Protein AF-A0A3P7J797-F1 (afdb_monomer)

Organism: Strongylus vulgaris (NCBI:txid40348)

Structure (mmCIF, N/CA/C/O backbone):
data_AF-A0A3P7J797-F1
#
_entry.id   AF-A0A3P7J797-F1
#
loop_
_atom_site.group_PDB
_atom_site.id
_atom_site.type_symbol
_atom_site.label_atom_id
_atom_site.label_alt_id
_atom_site.label_comp_id
_atom_site.label_asym_id
_atom_site.label_entity_id
_atom_site.label_seq_id
_atom_site.pdbx_PDB_ins_code
_atom_site.Cartn_x
_atom_site.Cartn_y
_atom_site.Cartn_z
_atom_site.occupancy
_atom_site.B_iso_or_equiv
_atom_site.auth_seq_id
_atom_site.auth_comp_id
_atom_site.auth_asym_id
_atom_site.auth_atom_id
_atom_site.pdbx_PDB_model_num
ATOM 1 N N . MET A 1 1 ? -55.998 -41.375 36.321 1.00 46.19 1 MET A N 1
ATOM 2 C CA . MET A 1 1 ? -55.458 -41.229 34.953 1.00 46.19 1 MET A CA 1
ATOM 3 C C . MET A 1 1 ? -55.011 -39.783 34.787 1.00 46.19 1 MET A C 1
ATOM 5 O O . MET A 1 1 ? -55.864 -38.918 34.670 1.00 46.19 1 MET A O 1
ATOM 9 N N . ALA A 1 2 ? -53.709 -39.513 34.893 1.00 54.41 2 ALA A N 1
ATOM 10 C CA . ALA A 1 2 ? -53.101 -38.189 34.714 1.00 54.41 2 ALA A CA 1
ATOM 11 C C . ALA A 1 2 ? -51.928 -38.326 33.721 1.00 54.41 2 ALA A C 1
ATOM 13 O O . ALA A 1 2 ? -51.279 -39.376 33.733 1.00 54.41 2 ALA A O 1
ATOM 14 N N . PRO A 1 3 ? -51.686 -37.342 32.836 1.00 56.62 3 PRO A N 1
ATOM 15 C CA . PRO A 1 3 ? -50.782 -37.503 31.703 1.00 56.62 3 PRO A CA 1
ATOM 16 C C . PRO A 1 3 ? -49.325 -37.222 32.093 1.00 56.62 3 PRO A C 1
ATOM 18 O O . PRO A 1 3 ? -49.032 -36.266 32.807 1.00 56.62 3 PRO A O 1
ATOM 21 N N . ALA A 1 4 ? -48.402 -38.043 31.589 1.00 55.53 4 ALA A N 1
ATOM 22 C CA . ALA A 1 4 ? -46.970 -37.779 31.652 1.00 55.53 4 ALA A CA 1
ATOM 23 C C . ALA A 1 4 ? -46.593 -36.806 30.523 1.00 55.53 4 ALA A C 1
ATOM 25 O O . ALA A 1 4 ? -46.707 -37.136 29.344 1.00 55.53 4 ALA A O 1
ATOM 26 N N . ILE A 1 5 ? -46.182 -35.593 30.889 1.00 54.53 5 ILE A N 1
ATOM 27 C CA . ILE A 1 5 ? -45.724 -34.562 29.955 1.00 54.53 5 ILE A CA 1
ATOM 28 C C . ILE A 1 5 ? -44.242 -34.829 29.679 1.00 54.53 5 ILE A C 1
ATOM 30 O O . ILE A 1 5 ? -43.409 -34.712 30.576 1.00 54.53 5 ILE A O 1
ATOM 34 N N . ALA A 1 6 ? -43.916 -35.221 28.449 1.00 52.34 6 ALA A N 1
ATOM 35 C CA . ALA A 1 6 ? -42.541 -35.406 28.006 1.00 52.34 6 ALA A CA 1
ATOM 36 C C . ALA A 1 6 ? -41.889 -34.036 27.756 1.00 52.34 6 ALA A C 1
ATOM 38 O O . ALA A 1 6 ? -42.152 -33.381 26.750 1.00 52.34 6 ALA A O 1
ATOM 39 N N . THR A 1 7 ? -41.035 -33.588 28.672 1.00 49.53 7 THR A N 1
ATOM 40 C CA . THR A 1 7 ? -40.147 -32.440 28.466 1.00 49.53 7 THR A CA 1
ATOM 41 C C . THR A 1 7 ? -38.949 -32.874 27.623 1.00 49.53 7 THR A C 1
ATOM 43 O O . THR A 1 7 ? -37.970 -33.418 28.128 1.00 49.53 7 THR A O 1
ATOM 46 N N . THR A 1 8 ? -39.005 -32.637 26.313 1.00 52.47 8 THR A N 1
ATOM 47 C CA . THR A 1 8 ? -37.826 -32.742 25.446 1.00 52.47 8 THR A CA 1
ATOM 48 C C . THR A 1 8 ? -36.890 -31.578 25.762 1.00 52.47 8 THR A C 1
ATOM 50 O O . THR A 1 8 ? -37.176 -30.433 25.413 1.00 52.47 8 THR A O 1
ATOM 53 N N . TRP A 1 9 ? -35.793 -31.850 26.466 1.00 58.81 9 TRP A N 1
ATOM 54 C CA . TRP A 1 9 ? -34.763 -30.857 26.759 1.00 58.81 9 TRP A CA 1
ATOM 55 C C . TRP A 1 9 ? -34.028 -30.528 25.455 1.00 58.81 9 TRP A C 1
ATOM 57 O O . TRP A 1 9 ? -33.198 -31.300 24.975 1.00 58.81 9 TRP A O 1
ATOM 67 N N . THR A 1 10 ? -34.396 -29.415 24.824 1.00 59.94 10 THR A N 1
ATOM 68 C CA . THR A 1 10 ? -33.730 -28.911 23.623 1.00 59.94 10 THR A CA 1
ATOM 69 C C . THR A 1 10 ? -32.320 -28.487 24.019 1.00 59.94 10 THR A C 1
ATOM 71 O O . THR A 1 10 ? -32.125 -27.421 24.601 1.00 59.94 10 THR A O 1
ATOM 74 N N . ALA A 1 11 ? -31.328 -29.336 23.752 1.00 58.72 11 ALA A N 1
ATOM 75 C CA . ALA A 1 11 ? -29.928 -28.981 23.921 1.00 58.72 11 ALA A CA 1
ATOM 76 C C . ALA A 1 11 ? -29.597 -27.854 22.933 1.00 58.72 11 ALA A C 1
ATOM 78 O O . ALA A 1 11 ? -29.392 -28.093 21.743 1.00 58.72 11 ALA A O 1
ATOM 79 N N . ALA A 1 12 ? -29.601 -26.610 23.414 1.00 63.50 12 ALA A N 1
ATOM 80 C CA . ALA A 1 12 ? -29.068 -25.494 22.653 1.00 63.50 12 ALA A CA 1
ATOM 81 C C . ALA A 1 12 ? -27.593 -25.800 22.319 1.00 63.50 12 ALA A C 1
ATOM 83 O O . ALA A 1 12 ? -26.860 -26.265 23.200 1.00 63.50 12 ALA A O 1
ATOM 84 N N . PRO A 1 13 ? -27.144 -25.581 21.070 1.00 66.69 13 PRO A N 1
ATOM 85 C CA . PRO A 1 13 ? -25.746 -25.779 20.716 1.00 66.69 13 PRO A CA 1
ATOM 86 C C . PRO A 1 13 ? -24.872 -24.888 21.608 1.00 66.69 13 PRO A C 1
ATOM 88 O O . PRO A 1 13 ? -25.289 -23.774 21.942 1.00 66.69 13 PRO A O 1
ATOM 91 N N . PRO A 1 14 ? -23.674 -25.348 22.013 1.00 58.72 14 PRO A N 1
ATOM 92 C CA . PRO A 1 14 ? -22.806 -24.563 22.876 1.00 58.72 14 PRO A CA 1
ATOM 93 C C . PRO A 1 14 ? -22.539 -23.214 22.209 1.00 58.72 14 PRO A C 1
ATOM 95 O O . PRO A 1 14 ? -21.997 -23.148 21.103 1.00 58.72 14 PRO A O 1
ATOM 98 N N . THR A 1 15 ? -22.944 -22.133 22.875 1.00 59.22 15 THR A N 1
ATOM 99 C CA . THR A 1 15 ? -22.610 -20.764 22.489 1.00 59.22 15 THR A CA 1
ATOM 100 C C . THR A 1 15 ? -21.095 -20.653 22.446 1.00 59.22 15 THR A C 1
ATOM 102 O O . THR A 1 15 ? -20.432 -20.576 23.481 1.00 59.22 15 THR A O 1
ATOM 105 N N . ARG A 1 16 ? -20.540 -20.699 21.233 1.00 58.47 16 ARG A N 1
ATOM 106 C CA . ARG A 1 16 ? -19.124 -20.467 20.973 1.00 58.47 16 ARG A CA 1
ATOM 107 C C . ARG A 1 16 ? -18.790 -19.089 21.529 1.00 58.47 16 ARG A C 1
ATOM 109 O O . ARG A 1 16 ? -19.241 -18.081 20.994 1.00 58.47 16 ARG A O 1
ATOM 116 N N . PHE A 1 17 ? -18.021 -19.049 22.611 1.00 54.12 17 PHE A N 1
ATOM 117 C CA . PHE A 1 17 ? -17.484 -17.811 23.157 1.00 54.12 17 PHE A CA 1
ATOM 118 C C . PHE A 1 17 ? -16.509 -17.228 22.124 1.00 54.12 17 PHE A C 1
ATOM 120 O O . PHE A 1 17 ? -15.344 -17.611 22.067 1.00 54.12 17 PHE A O 1
ATOM 127 N N . SER A 1 18 ? -16.998 -16.369 21.233 1.00 57.03 18 SER A N 1
ATOM 128 C CA . SER A 1 18 ? -16.171 -15.636 20.277 1.00 57.03 18 SER A CA 1
ATOM 129 C C . SER A 1 18 ? -16.338 -14.153 20.568 1.00 57.03 18 SER A C 1
ATOM 131 O O . SER A 1 18 ? -17.085 -13.440 19.913 1.00 57.03 18 SER A O 1
ATOM 133 N N . SER A 1 19 ? -15.697 -13.711 21.650 1.00 52.97 19 SER A N 1
ATOM 134 C CA . SER A 1 19 ? -15.601 -12.295 22.014 1.00 52.97 19 SER A CA 1
ATOM 135 C C . SER A 1 19 ? -14.450 -11.580 21.303 1.00 52.97 19 SER A C 1
ATOM 137 O O . SER A 1 19 ? -14.286 -10.372 21.456 1.00 52.97 19 SER A O 1
ATOM 139 N N . TYR A 1 20 ? -13.641 -12.297 20.520 1.00 60.38 20 TYR A N 1
ATOM 140 C CA . TYR A 1 20 ? -12.683 -11.658 19.633 1.00 60.38 20 TYR A CA 1
ATOM 141 C C . TYR A 1 20 ? -13.452 -11.098 18.440 1.00 60.38 20 TYR A C 1
ATOM 143 O O . TYR A 1 20 ? -14.091 -11.858 17.716 1.00 60.38 20 TYR A O 1
ATOM 151 N N . SER A 1 21 ? -13.369 -9.782 18.221 1.00 59.72 21 SER A N 1
ATOM 152 C CA . SER A 1 21 ? -13.594 -9.227 16.887 1.00 59.72 21 SER A CA 1
ATOM 153 C C . SER A 1 21 ? -12.844 -10.102 15.884 1.00 59.72 21 SER A C 1
ATOM 155 O O . SER A 1 21 ? -11.683 -10.443 16.127 1.00 59.72 21 SER A O 1
ATOM 157 N N . GLU A 1 22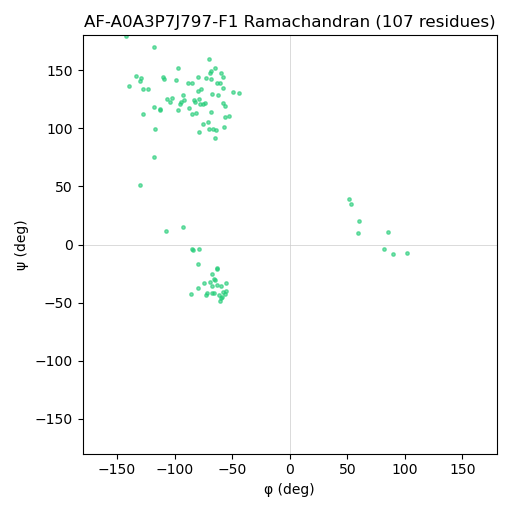 ? -13.504 -10.538 14.807 1.00 64.94 22 GLU A N 1
ATOM 158 C CA . GLU A 1 22 ? -12.850 -11.356 13.784 1.00 64.94 22 GLU A CA 1
ATOM 159 C C . GLU A 1 22 ? -11.579 -10.629 13.334 1.00 64.94 22 GLU A C 1
ATOM 161 O O . GLU A 1 22 ? -11.644 -9.543 12.747 1.00 64.94 22 GLU A O 1
ATOM 166 N N . ALA A 1 23 ? -10.414 -11.178 13.685 1.00 60.28 23 ALA A N 1
ATOM 167 C CA . ALA A 1 23 ? -9.135 -10.573 13.357 1.00 60.28 23 ALA A CA 1
ATOM 168 C C . ALA A 1 23 ? -9.054 -10.420 11.833 1.00 60.28 23 ALA A C 1
ATOM 170 O O . ALA A 1 23 ? -9.184 -11.401 11.104 1.00 60.28 23 ALA A O 1
ATOM 171 N N . GLY A 1 24 ? -8.875 -9.185 11.357 1.00 63.03 24 GLY A N 1
ATOM 172 C CA . GLY A 1 24 ? -8.860 -8.868 9.926 1.00 63.03 24 GLY A CA 1
ATOM 173 C C . GLY A 1 24 ? -10.144 -8.242 9.378 1.00 63.03 24 GLY A C 1
ATOM 174 O O . GLY A 1 24 ? -10.119 -7.739 8.260 1.00 63.03 24 GLY A O 1
ATOM 175 N N . SER A 1 25 ? -11.231 -8.161 10.152 1.00 74.38 25 SER A N 1
ATOM 176 C CA . SER A 1 25 ? -12.434 -7.398 9.756 1.00 74.38 25 SER A CA 1
ATOM 177 C C . SER A 1 25 ? -12.173 -5.887 9.595 1.00 74.38 25 SER A C 1
ATOM 179 O O . SER A 1 25 ? -12.891 -5.195 8.875 1.00 74.38 25 SER A O 1
ATOM 181 N N . ASN A 1 26 ? -11.102 -5.373 10.208 1.00 84.69 26 ASN A N 1
ATOM 182 C CA . ASN A 1 26 ? -10.652 -3.980 10.125 1.00 84.69 26 ASN A CA 1
ATOM 183 C C . ASN A 1 26 ? -9.786 -3.663 8.888 1.00 84.69 26 ASN A C 1
ATOM 185 O O . ASN A 1 26 ? -9.410 -2.508 8.685 1.00 84.69 26 ASN A O 1
ATOM 189 N N . VAL A 1 27 ? -9.454 -4.668 8.075 1.00 89.19 27 VAL A N 1
ATOM 190 C CA . VAL A 1 27 ? -8.557 -4.530 6.927 1.00 89.19 27 VAL A CA 1
ATOM 191 C C . VAL A 1 27 ? -9.343 -4.729 5.633 1.00 89.19 27 VAL A C 1
ATOM 193 O O . VAL A 1 27 ? -9.851 -5.815 5.360 1.00 89.19 27 VAL A O 1
ATOM 196 N N . LYS A 1 28 ? -9.432 -3.690 4.798 1.00 90.00 28 LYS A N 1
ATOM 197 C CA . LYS A 1 28 ? -10.124 -3.762 3.498 1.00 90.00 28 LYS A CA 1
ATOM 198 C C . LYS A 1 28 ? -9.124 -3.975 2.370 1.00 90.00 28 LYS A C 1
ATOM 200 O O . LYS A 1 28 ? -8.062 -3.379 2.394 1.00 90.00 28 LYS A O 1
ATOM 205 N N . GLY A 1 29 ? -9.461 -4.786 1.367 1.00 88.56 29 GLY A N 1
ATOM 206 C CA . GLY A 1 29 ? -8.655 -4.892 0.140 1.00 88.56 29 GLY A CA 1
ATOM 207 C C . GLY A 1 29 ? -7.477 -5.873 0.182 1.00 88.56 29 GLY A C 1
ATOM 208 O O . GLY A 1 29 ? -6.702 -5.908 -0.767 1.00 88.56 29 GLY A O 1
ATOM 209 N N . LEU A 1 30 ? -7.355 -6.732 1.202 1.00 88.31 30 LEU A N 1
ATOM 210 C CA . LEU A 1 30 ? -6.257 -7.714 1.298 1.00 88.31 30 LEU A CA 1
ATOM 211 C C . LEU A 1 30 ? -6.146 -8.632 0.060 1.00 88.31 30 LEU A C 1
ATOM 213 O O . LEU A 1 30 ? -5.052 -8.909 -0.427 1.00 88.31 30 LEU A O 1
ATOM 217 N N . ASN A 1 31 ? -7.290 -9.070 -0.476 1.00 90.12 31 ASN A N 1
ATOM 218 C CA . ASN A 1 31 ? -7.380 -9.913 -1.675 1.00 90.12 31 ASN A CA 1
ATOM 219 C C . ASN A 1 31 ? -7.556 -9.108 -2.980 1.00 90.12 31 ASN A C 1
ATOM 221 O O . ASN A 1 31 ? -7.960 -9.682 -3.989 1.00 90.12 31 ASN A O 1
ATOM 225 N N . SER A 1 32 ? -7.307 -7.794 -2.967 1.00 90.88 32 SER A N 1
ATOM 226 C CA . SER A 1 32 ? -7.422 -6.953 -4.165 1.00 90.88 32 SER A CA 1
ATOM 227 C C . SER A 1 32 ? -6.393 -7.344 -5.238 1.00 90.88 32 SER A C 1
ATOM 229 O O . SER A 1 32 ? -5.323 -7.867 -4.899 1.00 90.88 32 SER A O 1
ATOM 231 N N . PRO A 1 33 ? -6.689 -7.112 -6.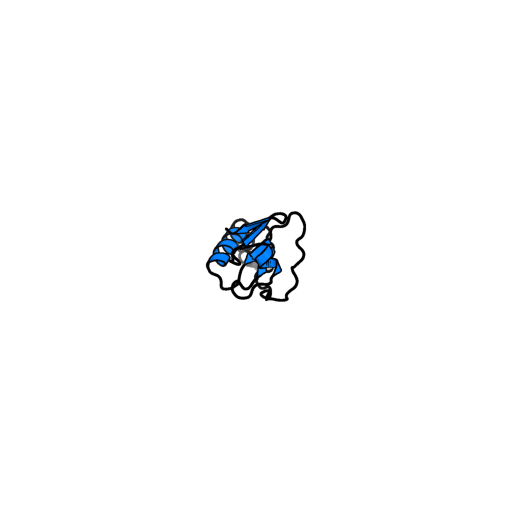531 1.00 91.75 33 PRO A N 1
ATOM 232 C CA . PRO A 1 33 ? -5.710 -7.310 -7.591 1.00 91.75 33 PRO A CA 1
ATOM 233 C C . PRO A 1 33 ? -4.494 -6.405 -7.376 1.00 91.75 33 PRO A C 1
ATOM 235 O O . PRO A 1 33 ? -4.624 -5.241 -7.000 1.00 91.75 33 PRO A O 1
ATOM 238 N N . THR A 1 34 ? -3.308 -6.953 -7.624 1.00 93.06 34 THR A N 1
ATOM 239 C CA . THR A 1 34 ? -2.058 -6.198 -7.541 1.00 93.06 34 THR A CA 1
ATOM 240 C C . THR A 1 34 ? -2.010 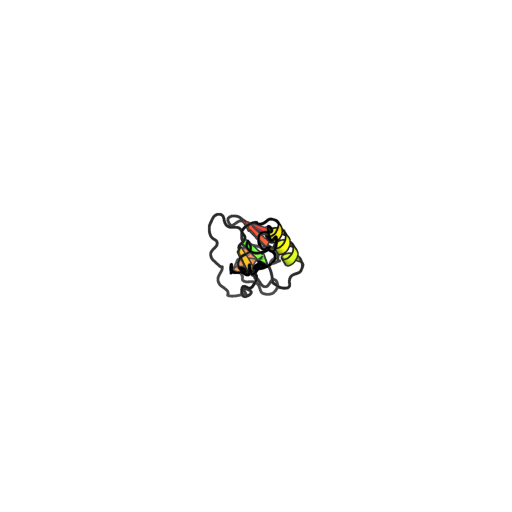-5.149 -8.645 1.00 93.06 34 THR A C 1
ATOM 242 O O . THR A 1 34 ? -2.207 -5.459 -9.818 1.00 93.06 34 THR A O 1
ATOM 245 N N . LEU A 1 35 ? -1.715 -3.908 -8.274 1.00 93.12 35 LEU A N 1
ATOM 246 C CA . LEU A 1 35 ? -1.542 -2.810 -9.208 1.00 93.12 35 LEU A CA 1
ATOM 247 C C . LEU A 1 35 ? -0.176 -2.905 -9.887 1.00 93.12 35 LEU A C 1
ATOM 249 O O . LEU A 1 35 ? 0.863 -3.121 -9.253 1.00 93.12 35 LEU A O 1
ATOM 253 N N . HIS A 1 36 ? -0.208 -2.724 -11.200 1.00 90.94 36 HIS A N 1
ATOM 254 C CA . HIS A 1 36 ? 0.945 -2.777 -12.088 1.00 90.94 36 HIS A CA 1
ATOM 255 C C . HIS A 1 36 ? 1.163 -1.425 -12.766 1.00 90.94 36 HIS A C 1
ATOM 257 O O . HIS A 1 36 ? 0.302 -0.540 -12.720 1.00 90.94 36 HIS A O 1
ATOM 263 N N . GLN A 1 37 ? 2.302 -1.272 -13.437 1.00 91.75 37 GLN A N 1
ATOM 264 C CA . GLN A 1 37 ? 2.577 -0.110 -14.274 1.00 91.75 37 GLN A CA 1
ATOM 265 C C . GLN A 1 37 ? 1.418 0.192 -15.244 1.00 91.75 37 GLN A C 1
ATOM 267 O O . GLN A 1 37 ? 0.905 -0.703 -15.909 1.00 91.75 37 GLN A O 1
ATOM 272 N N . GLY A 1 38 ? 0.985 1.456 -15.287 1.00 87.56 38 GLY A N 1
ATOM 273 C CA . GLY A 1 38 ? -0.176 1.903 -16.069 1.00 87.56 38 GLY A CA 1
ATOM 274 C C . GLY A 1 38 ? -1.520 1.855 -15.330 1.00 87.56 38 GLY A C 1
ATOM 275 O O . GLY A 1 38 ? -2.502 2.386 -15.839 1.00 87.56 38 GLY A O 1
ATOM 276 N N . SER A 1 39 ? -1.580 1.278 -14.125 1.00 90.00 39 SER A N 1
ATOM 277 C CA . SER A 1 39 ? -2.800 1.298 -13.303 1.00 90.00 39 SER A CA 1
ATOM 278 C C . SER A 1 39 ? -3.054 2.687 -12.715 1.00 90.00 39 SER A C 1
ATOM 280 O O . SER A 1 39 ? -2.115 3.371 -12.300 1.00 90.00 39 SER A O 1
ATOM 282 N N . TYR A 1 40 ? -4.328 3.077 -12.626 1.00 90.75 40 TYR A N 1
ATOM 283 C CA . TYR A 1 40 ? -4.740 4.321 -11.975 1.00 90.75 40 TYR A CA 1
ATOM 284 C C . TYR A 1 40 ? -4.533 4.256 -10.455 1.00 90.75 40 TYR A C 1
ATOM 286 O O . TYR A 1 40 ? -4.648 3.192 -9.842 1.00 90.75 40 TYR A O 1
ATOM 294 N N . GLU A 1 41 ? -4.214 5.401 -9.858 1.00 90.50 41 GLU A N 1
ATOM 295 C CA . GLU A 1 41 ? -4.081 5.537 -8.413 1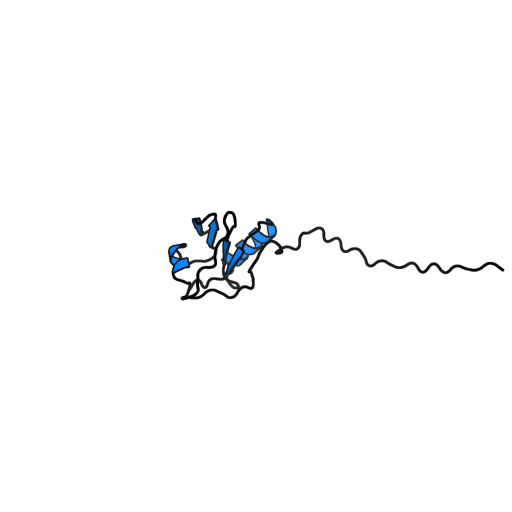.00 90.50 41 GLU A CA 1
ATOM 296 C C . GLU A 1 41 ? -5.466 5.513 -7.748 1.00 90.50 41 GLU A C 1
ATOM 298 O O . GLU A 1 41 ? -6.293 6.371 -8.047 1.00 90.50 41 GLU A O 1
ATOM 303 N N . PRO A 1 42 ? -5.751 4.582 -6.822 1.00 87.69 42 PRO A N 1
ATOM 304 C CA . PRO A 1 42 ? -7.037 4.568 -6.136 1.00 87.69 42 PRO A CA 1
ATOM 305 C C . PRO A 1 42 ? -7.235 5.840 -5.297 1.00 87.69 42 PRO A C 1
ATOM 307 O O . PRO A 1 42 ? -6.329 6.283 -4.591 1.00 87.69 42 PRO A O 1
ATOM 310 N N . TYR A 1 43 ? -8.443 6.406 -5.318 1.00 87.50 43 TYR A N 1
ATOM 311 C CA . TYR A 1 43 ? -8.777 7.595 -4.527 1.00 87.50 43 TYR A CA 1
ATOM 312 C C . TYR A 1 43 ? -8.641 7.316 -3.026 1.00 87.50 43 TYR A C 1
ATOM 314 O O . TYR A 1 43 ? -9.188 6.328 -2.539 1.00 87.50 43 TYR A O 1
ATOM 322 N N . LEU A 1 44 ? -7.906 8.155 -2.291 1.00 84.75 44 LEU A N 1
ATOM 323 C CA . LEU A 1 44 ? -7.790 8.065 -0.833 1.00 84.75 44 LEU A CA 1
ATOM 324 C C . LEU A 1 44 ? -8.804 8.995 -0.169 1.00 84.75 44 LEU A C 1
ATOM 326 O O . LEU A 1 44 ? -8.768 10.208 -0.374 1.00 84.75 44 LEU A O 1
ATOM 330 N N . ALA A 1 45 ? -9.686 8.433 0.658 1.00 83.31 45 ALA A N 1
ATOM 331 C CA . ALA A 1 45 ? -10.587 9.236 1.472 1.00 83.31 45 ALA A CA 1
ATOM 332 C C . ALA A 1 45 ? -9.803 10.007 2.556 1.00 83.31 45 ALA A C 1
ATOM 334 O O . ALA A 1 45 ? -8.868 9.456 3.149 1.00 83.31 45 ALA A O 1
ATOM 335 N N . PRO A 1 46 ? -10.182 11.261 2.866 1.00 81.38 46 PRO A N 1
ATOM 336 C CA . PRO A 1 46 ? -9.549 12.021 3.940 1.00 81.38 46 PRO A CA 1
ATOM 337 C C . PRO A 1 46 ? -9.704 11.294 5.288 1.00 81.38 46 PRO A C 1
ATOM 339 O O . PRO A 1 46 ? -10.699 10.605 5.518 1.00 81.38 46 PRO A O 1
ATOM 342 N N . ASN A 1 47 ? -8.719 11.440 6.181 1.00 83.81 47 ASN A N 1
ATOM 343 C CA . ASN A 1 47 ? -8.654 10.775 7.495 1.00 83.81 47 ASN A CA 1
ATOM 344 C C . ASN A 1 47 ? -8.637 9.233 7.459 1.00 83.81 47 ASN A C 1
ATOM 346 O O . ASN A 1 47 ? -8.944 8.590 8.463 1.00 83.81 47 ASN A O 1
ATOM 350 N N . THR A 1 48 ? -8.280 8.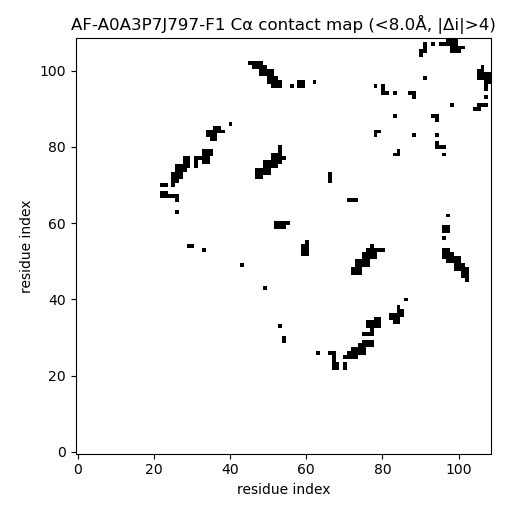630 6.323 1.00 86.25 48 THR A N 1
ATOM 351 C CA . THR A 1 48 ? -8.119 7.176 6.196 1.00 86.25 48 THR A CA 1
ATOM 352 C C . THR A 1 48 ? -6.644 6.819 6.052 1.00 86.25 48 THR A C 1
ATOM 354 O O . THR A 1 48 ? -5.878 7.527 5.399 1.00 86.25 48 THR A O 1
ATOM 357 N N . TYR A 1 49 ? -6.248 5.707 6.665 1.00 91.25 49 TYR A N 1
ATOM 358 C CA . TYR A 1 49 ? -4.918 5.138 6.502 1.00 91.25 49 TYR A CA 1
ATOM 359 C C . TYR A 1 49 ? -4.907 4.192 5.305 1.00 91.25 49 TYR A C 1
ATOM 361 O O . TYR A 1 49 ? -5.826 3.381 5.142 1.00 91.25 49 TYR A O 1
ATOM 369 N N . ARG A 1 50 ? -3.841 4.246 4.509 1.00 92.19 50 ARG A N 1
ATOM 370 C CA . ARG A 1 50 ? -3.624 3.299 3.417 1.00 92.19 50 ARG A CA 1
ATOM 371 C C . ARG A 1 50 ? -2.292 2.595 3.571 1.00 92.19 50 ARG A C 1
ATOM 373 O O . ARG A 1 50 ? -1.270 3.217 3.829 1.00 92.19 50 ARG A O 1
ATOM 380 N N . LEU A 1 51 ? -2.313 1.283 3.402 1.00 93.19 51 LEU A N 1
ATOM 381 C CA . LEU A 1 51 ? -1.144 0.428 3.447 1.00 93.19 51 LEU A CA 1
ATOM 382 C C . LEU A 1 51 ? -0.889 -0.152 2.061 1.00 93.19 51 LEU A C 1
ATOM 384 O O . LEU A 1 51 ? -1.683 -0.939 1.545 1.00 93.19 51 LEU A O 1
ATOM 388 N N . TYR A 1 52 ? 0.252 0.206 1.487 1.00 93.19 52 TYR A N 1
ATOM 389 C CA . TYR A 1 52 ? 0.770 -0.431 0.289 1.00 93.19 52 TYR A CA 1
ATOM 390 C C . TYR A 1 52 ? 1.497 -1.714 0.677 1.00 93.19 52 TYR A C 1
ATOM 392 O O . TYR A 1 52 ? 2.427 -1.707 1.488 1.00 93.19 52 TYR A O 1
ATOM 400 N N . THR A 1 53 ? 1.049 -2.829 0.117 1.00 94.25 53 THR A N 1
ATOM 401 C CA . THR A 1 53 ? 1.551 -4.171 0.430 1.00 94.25 53 THR A CA 1
ATOM 402 C C . THR A 1 53 ? 1.598 -5.026 -0.835 1.00 94.25 53 THR A C 1
ATOM 404 O O . THR A 1 53 ? 1.275 -4.577 -1.928 1.00 94.25 53 THR A O 1
ATOM 407 N N . MET A 1 54 ? 2.048 -6.261 -0.694 1.00 93.06 54 MET A N 1
ATOM 408 C CA . MET A 1 54 ? 2.038 -7.299 -1.710 1.00 93.06 54 MET A CA 1
ATOM 409 C C . MET A 1 54 ? 1.649 -8.597 -1.012 1.00 93.06 54 MET A C 1
ATOM 411 O O . MET A 1 54 ? 2.191 -8.921 0.044 1.00 93.06 54 MET A O 1
ATOM 415 N N . ARG A 1 55 ? 0.768 -9.383 -1.637 1.00 90.75 55 ARG A N 1
ATOM 416 C CA . ARG A 1 55 ? 0.216 -10.617 -1.053 1.00 90.75 55 ARG A CA 1
ATOM 417 C C . ARG A 1 55 ? 1.268 -11.636 -0.602 1.00 90.75 55 ARG A C 1
ATOM 419 O O . ARG A 1 55 ? 1.033 -12.354 0.358 1.00 90.75 55 ARG A O 1
ATOM 426 N N . PHE A 1 56 ? 2.397 -11.706 -1.300 1.00 89.38 56 PHE A N 1
ATOM 427 C CA . PHE A 1 56 ? 3.461 -12.681 -1.037 1.00 89.38 56 PHE A CA 1
ATOM 428 C C . PHE A 1 56 ? 4.710 -12.054 -0.402 1.00 89.38 56 PHE A C 1
ATOM 430 O O . PHE A 1 56 ? 5.761 -12.686 -0.365 1.00 89.38 56 PHE A O 1
ATOM 437 N N . CYS A 1 57 ? 4.634 -10.798 0.054 1.00 90.94 57 CYS A N 1
ATOM 438 C CA . CYS A 1 57 ? 5.770 -10.129 0.676 1.00 90.94 57 CYS A CA 1
ATOM 439 C C . CYS A 1 57 ? 5.801 -10.419 2.188 1.00 90.94 57 CYS A C 1
ATOM 441 O O . CYS A 1 57 ? 4.909 -9.960 2.905 1.00 90.94 57 CYS A O 1
ATOM 443 N N . PRO A 1 58 ? 6.851 -11.079 2.713 1.00 93.00 58 PRO A N 1
ATOM 444 C CA . PRO A 1 58 ? 6.937 -11.404 4.139 1.00 93.00 58 PRO A CA 1
ATOM 445 C C . PRO A 1 58 ? 7.106 -10.161 5.032 1.00 93.00 58 PRO A C 1
ATOM 447 O O . PRO A 1 58 ? 6.733 -10.164 6.205 1.00 93.00 58 PRO A O 1
ATOM 450 N N . TYR A 1 59 ? 7.666 -9.067 4.502 1.00 92.94 59 TYR A N 1
ATOM 451 C CA . TYR A 1 59 ? 7.785 -7.801 5.235 1.00 92.94 59 TYR A CA 1
ATOM 452 C C . TYR A 1 59 ? 6.432 -7.111 5.380 1.00 92.94 59 TYR A C 1
ATOM 454 O O . TYR A 1 59 ? 6.081 -6.653 6.467 1.00 92.94 59 TYR A O 1
ATOM 462 N N . ALA A 1 60 ? 5.651 -7.081 4.302 1.00 92.94 60 ALA A N 1
ATOM 463 C CA . ALA A 1 60 ? 4.356 -6.430 4.308 1.00 92.94 60 ALA A CA 1
ATOM 464 C C . ALA A 1 60 ? 3.302 -7.247 5.075 1.00 92.94 60 ALA A C 1
ATOM 466 O O . ALA A 1 60 ? 2.481 -6.665 5.784 1.00 92.94 60 ALA A O 1
ATOM 467 N N . GLU A 1 61 ? 3.388 -8.582 5.043 1.00 92.88 61 GLU A N 1
ATOM 468 C CA . GLU A 1 61 ? 2.550 -9.478 5.849 1.00 92.88 61 GLU A CA 1
ATOM 469 C C . GLU A 1 61 ? 2.650 -9.176 7.353 1.00 92.88 61 GLU A C 1
ATOM 471 O O . GLU A 1 61 ? 1.627 -9.080 8.035 1.00 92.88 61 GLU A O 1
ATOM 476 N N . ARG A 1 62 ? 3.861 -8.918 7.872 1.00 93.81 62 ARG A N 1
ATOM 477 C CA . ARG A 1 62 ? 4.052 -8.518 9.279 1.00 93.81 62 ARG A CA 1
ATOM 478 C C . ARG A 1 62 ? 3.269 -7.253 9.636 1.00 93.81 62 ARG A C 1
ATOM 480 O O . ARG A 1 62 ? 2.662 -7.193 10.705 1.00 93.81 62 ARG A O 1
ATOM 487 N N . MET A 1 63 ? 3.249 -6.268 8.740 1.00 93.19 63 MET A N 1
ATOM 488 C CA . MET A 1 63 ? 2.496 -5.026 8.936 1.00 93.19 63 MET A CA 1
ATOM 489 C C . MET A 1 63 ? 0.983 -5.271 8.909 1.00 93.19 63 MET A C 1
ATOM 491 O O . MET A 1 63 ? 0.261 -4.758 9.761 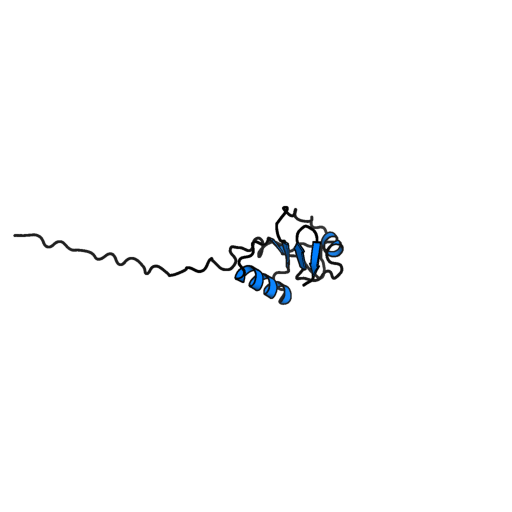1.00 93.19 63 MET A O 1
ATOM 495 N N . VAL A 1 64 ? 0.502 -6.116 7.992 1.00 92.56 64 VAL A N 1
ATOM 496 C CA . VAL A 1 64 ? -0.917 -6.504 7.929 1.00 92.56 64 VAL A CA 1
ATOM 497 C C . VAL A 1 64 ? -1.359 -7.179 9.228 1.00 92.56 64 VAL A C 1
ATOM 499 O O . VAL A 1 64 ? -2.385 -6.798 9.790 1.00 92.56 64 VAL A O 1
ATOM 502 N N . ILE A 1 65 ? -0.572 -8.125 9.750 1.00 92.25 65 ILE A N 1
ATOM 503 C CA . ILE A 1 65 ? -0.862 -8.803 11.024 1.00 92.25 65 ILE A CA 1
ATOM 504 C C . ILE A 1 65 ? -0.891 -7.798 12.179 1.00 92.25 65 ILE A C 1
ATOM 506 O O . ILE A 1 65 ? -1.792 -7.844 13.019 1.00 92.25 65 ILE A O 1
ATOM 510 N N . TYR A 1 66 ? 0.066 -6.868 12.219 1.00 92.31 66 TYR A N 1
ATOM 511 C CA . TYR A 1 66 ? 0.123 -5.836 13.251 1.00 92.31 66 TYR A CA 1
ATOM 512 C C . TYR A 1 66 ? -1.129 -4.951 13.240 1.00 92.31 66 TYR A C 1
ATOM 514 O O . TYR A 1 66 ? -1.772 -4.765 14.276 1.00 92.31 66 TYR A O 1
ATOM 522 N N . VAL A 1 67 ? -1.519 -4.460 12.063 1.00 91.75 67 VAL A N 1
ATOM 523 C CA . VAL A 1 67 ? -2.702 -3.609 11.888 1.00 91.75 67 VAL A CA 1
ATOM 524 C C . VAL A 1 67 ? -3.991 -4.371 12.202 1.00 91.75 67 VAL A C 1
ATOM 526 O O . VAL A 1 67 ? -4.855 -3.847 12.910 1.00 91.75 67 VAL A O 1
ATOM 529 N N . ALA A 1 68 ? -4.103 -5.626 11.761 1.00 90.38 68 ALA A N 1
ATOM 530 C CA . ALA A 1 68 ? -5.216 -6.508 12.101 1.00 90.38 68 ALA A CA 1
ATOM 531 C C . ALA A 1 68 ? -5.328 -6.708 13.620 1.00 90.38 68 ALA A C 1
ATOM 533 O O . ALA A 1 68 ? -6.402 -6.563 14.198 1.00 90.38 68 ALA A O 1
ATOM 534 N N . LYS A 1 69 ? -4.204 -6.957 14.305 1.00 90.94 69 LYS A N 1
ATOM 535 C CA . LYS A 1 69 ? -4.185 -7.159 15.759 1.00 90.94 69 LYS A CA 1
ATOM 536 C C . LYS A 1 69 ? -4.526 -5.891 16.541 1.00 90.94 69 LYS A C 1
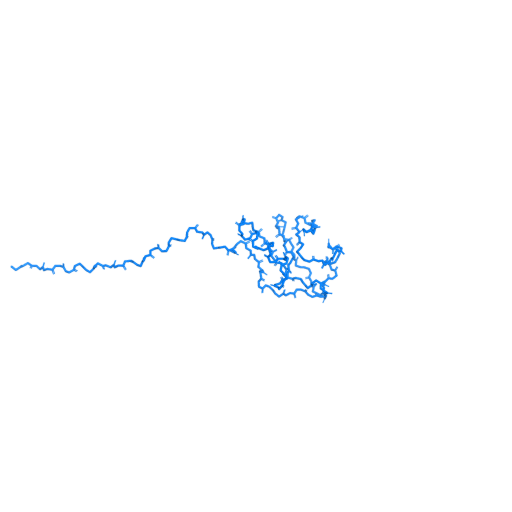ATOM 538 O O . LYS A 1 69 ? -5.150 -5.976 17.598 1.00 90.94 69 LYS A O 1
ATOM 543 N N . LYS A 1 70 ? -4.103 -4.727 16.048 1.00 89.75 70 LYS A N 1
ATOM 544 C CA . LYS A 1 70 ? -4.389 -3.422 16.658 1.00 89.75 70 LYS A CA 1
ATOM 545 C C . LYS A 1 70 ? -5.796 -2.902 16.349 1.00 89.75 70 LYS A C 1
ATOM 547 O O . LYS A 1 70 ? -6.164 -1.873 16.903 1.00 89.75 70 LYS A O 1
ATOM 552 N N . ASN A 1 71 ? -6.580 -3.607 15.526 1.00 88.12 71 ASN A N 1
ATOM 553 C CA . ASN A 1 71 ? -7.913 -3.189 15.079 1.00 88.12 71 ASN A CA 1
ATOM 554 C C . ASN A 1 71 ? -7.924 -1.773 14.461 1.00 88.12 71 ASN A C 1
ATOM 556 O O . ASN A 1 71 ? -8.884 -1.024 14.625 1.00 88.12 71 ASN A O 1
ATOM 560 N N . ILE A 1 72 ? -6.855 -1.389 13.754 1.00 89.19 72 ILE A N 1
ATOM 561 C CA . ILE A 1 72 ? -6.789 -0.082 13.086 1.00 89.19 72 ILE A CA 1
ATOM 562 C C . ILE A 1 72 ? -7.499 -0.209 11.732 1.00 89.19 72 ILE A C 1
ATOM 564 O O . ILE A 1 72 ? -7.124 -1.088 10.951 1.00 89.19 72 ILE A O 1
ATOM 568 N N . PRO A 1 73 ? -8.514 0.619 11.429 1.00 89.56 73 PRO A N 1
ATOM 569 C CA . PRO A 1 73 ? -9.172 0.583 10.131 1.00 89.56 73 PRO A CA 1
ATOM 570 C C . PRO A 1 73 ? -8.199 1.070 9.052 1.00 89.56 73 PRO A C 1
ATOM 572 O O . PRO A 1 73 ? -7.798 2.234 9.057 1.00 89.56 73 PRO A O 1
ATOM 575 N N . ILE A 1 74 ? -7.804 0.175 8.142 1.00 91.38 74 ILE A N 1
ATOM 576 C CA . ILE A 1 74 ? -6.860 0.488 7.064 1.00 91.38 74 ILE A CA 1
ATOM 577 C C . ILE A 1 74 ? -7.355 -0.044 5.723 1.00 91.38 74 ILE A C 1
ATOM 579 O O . ILE A 1 74 ? -7.953 -1.122 5.632 1.00 91.38 74 ILE A O 1
ATOM 583 N N . GLU A 1 75 ? -7.064 0.706 4.669 1.00 92.50 75 GLU A N 1
ATOM 584 C CA . GLU A 1 75 ? -7.212 0.247 3.295 1.00 92.50 75 GLU A CA 1
ATOM 585 C C . GLU A 1 75 ? -5.894 -0.370 2.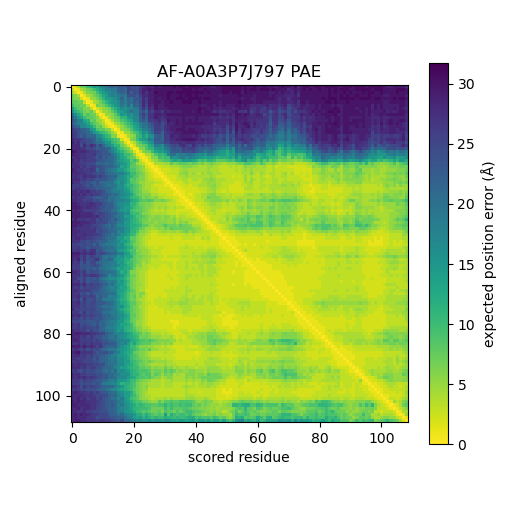815 1.00 92.50 75 GLU A C 1
ATOM 587 O O . GLU A 1 75 ? -4.850 0.275 2.848 1.00 92.50 75 GLU A O 1
ATOM 592 N N . ILE A 1 76 ? -5.934 -1.618 2.359 1.00 93.44 76 ILE A N 1
ATOM 593 C CA . ILE A 1 76 ? -4.813 -2.287 1.708 1.00 93.44 76 ILE A CA 1
ATOM 594 C C . ILE A 1 76 ? -4.904 -2.094 0.201 1.00 93.44 76 ILE A C 1
ATOM 596 O O . ILE A 1 76 ? -5.910 -2.434 -0.423 1.00 93.44 76 ILE A O 1
ATOM 600 N N . VAL A 1 77 ? -3.795 -1.641 -0.376 1.00 93.62 77 VAL A N 1
ATOM 601 C CA . VAL A 1 77 ? -3.579 -1.606 -1.819 1.00 93.62 77 VAL A CA 1
ATOM 602 C C . VAL A 1 77 ? -2.391 -2.496 -2.149 1.00 93.62 77 VAL A C 1
ATOM 604 O O . VAL A 1 77 ? -1.271 -2.265 -1.688 1.00 93.62 77 VAL A O 1
ATOM 607 N N . ASN A 1 78 ? -2.640 -3.529 -2.950 1.00 94.38 78 ASN A N 1
ATOM 608 C CA . ASN A 1 78 ? -1.588 -4.419 -3.412 1.00 94.38 78 ASN A CA 1
ATOM 609 C C . ASN A 1 78 ? -0.818 -3.757 -4.561 1.00 94.38 78 ASN A C 1
ATOM 611 O O . ASN A 1 78 ? -1.417 -3.371 -5.560 1.00 94.38 78 ASN A O 1
ATOM 615 N N . VAL A 1 79 ? 0.503 -3.642 -4.448 1.00 93.44 79 VAL A N 1
ATOM 616 C CA . VAL A 1 79 ? 1.390 -3.052 -5.461 1.00 93.44 79 VAL A CA 1
ATOM 617 C C . VAL A 1 79 ? 2.546 -4.005 -5.734 1.00 93.44 79 VAL A C 1
ATOM 619 O O . VAL A 1 79 ? 3.067 -4.646 -4.823 1.00 93.44 79 VAL A O 1
ATOM 622 N N . ASN A 1 80 ? 2.945 -4.121 -7.000 1.00 90.31 80 ASN A N 1
ATOM 623 C CA . ASN A 1 80 ? 4.140 -4.873 -7.364 1.00 90.31 80 ASN A CA 1
ATOM 624 C C . ASN A 1 80 ? 5.400 -4.024 -7.067 1.00 90.31 80 ASN A C 1
ATOM 626 O O . ASN A 1 80 ? 5.507 -2.946 -7.646 1.00 90.31 80 ASN A O 1
ATOM 630 N N . PRO A 1 81 ? 6.344 -4.467 -6.214 1.00 85.38 81 PRO A N 1
ATOM 631 C CA . PRO A 1 81 ? 7.567 -3.709 -5.930 1.00 85.38 81 PRO A CA 1
ATOM 632 C C . PRO A 1 81 ? 8.537 -3.644 -7.123 1.00 85.38 81 PRO A C 1
ATOM 634 O O . PRO A 1 81 ? 9.189 -2.625 -7.316 1.00 85.38 81 PRO A O 1
ATOM 637 N N . ASP A 1 82 ? 8.595 -4.683 -7.966 1.00 85.81 82 ASP A N 1
ATOM 638 C CA . ASP A 1 82 ? 9.510 -4.730 -9.120 1.00 85.81 82 ASP A CA 1
ATOM 639 C C . ASP A 1 82 ? 8.975 -3.931 -10.315 1.00 85.81 82 ASP A C 1
ATOM 641 O O . ASP A 1 82 ? 9.721 -3.320 -11.077 1.00 85.81 82 ASP A O 1
ATOM 645 N N . LYS A 1 83 ? 7.652 -3.983 -10.514 1.00 85.69 83 LYS A N 1
ATOM 646 C CA . LYS A 1 83 ? 6.939 -3.361 -11.645 1.00 85.69 83 LYS A CA 1
ATOM 647 C C . LYS A 1 83 ? 5.758 -2.528 -11.160 1.00 85.69 83 LYS A C 1
ATOM 649 O O . LYS A 1 83 ? 4.613 -2.723 -11.590 1.00 85.69 83 LYS A O 1
ATOM 654 N N . GLY A 1 84 ? 6.046 -1.645 -10.212 1.00 85.69 84 GLY A N 1
ATOM 655 C CA . GLY A 1 84 ? 5.064 -0.758 -9.608 1.00 85.69 84 GLY A CA 1
ATOM 656 C C . GLY A 1 84 ? 4.586 0.334 -10.567 1.00 85.69 84 GLY A C 1
ATOM 657 O O . GLY A 1 84 ? 5.245 0.644 -11.562 1.00 85.69 84 GLY A O 1
ATOM 658 N N . PRO A 1 85 ? 3.423 0.938 -10.298 1.00 92.00 85 PRO A N 1
ATOM 659 C CA . PRO A 1 85 ? 2.977 2.109 -11.027 1.00 92.00 85 PRO A CA 1
ATOM 660 C C . PRO A 1 85 ? 3.843 3.335 -10.715 1.00 92.00 85 PRO A C 1
ATOM 662 O O . PRO A 1 85 ? 4.344 3.505 -9.605 1.00 92.00 85 PRO A O 1
ATOM 665 N N . SER A 1 86 ? 3.985 4.225 -11.698 1.00 90.75 86 SER A N 1
ATOM 666 C CA . SER A 1 86 ? 4.828 5.425 -11.597 1.00 90.75 86 SER A CA 1
ATOM 667 C C . SER A 1 86 ? 4.402 6.366 -10.467 1.00 90.75 86 SER A C 1
ATOM 669 O O . SER A 1 86 ? 5.257 6.945 -9.802 1.00 90.75 86 SER A O 1
ATOM 671 N N . TRP A 1 87 ? 3.097 6.476 -10.203 1.00 90.25 87 TRP A N 1
ATOM 672 C CA . TRP A 1 87 ? 2.569 7.281 -9.098 1.00 90.25 87 TRP A CA 1
ATOM 673 C C . TRP A 1 87 ? 2.996 6.743 -7.728 1.00 90.25 87 TRP A C 1
ATOM 675 O O . TRP A 1 87 ? 3.204 7.522 -6.804 1.00 90.25 87 TRP A O 1
ATOM 685 N N . TYR A 1 88 ? 3.192 5.428 -7.589 1.00 90.44 88 TYR A N 1
ATOM 686 C CA . TYR A 1 88 ? 3.658 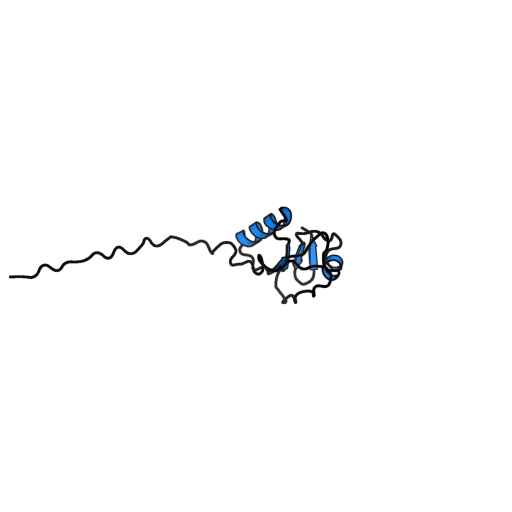4.845 -6.332 1.00 90.44 88 TYR A CA 1
ATOM 687 C C . TYR A 1 88 ? 5.129 5.179 -6.090 1.00 90.44 88 TYR A C 1
ATOM 689 O O . TYR A 1 88 ? 5.494 5.568 -4.985 1.00 90.44 88 TYR A O 1
ATOM 697 N N . LEU A 1 89 ? 5.952 5.112 -7.140 1.00 87.88 89 LEU A N 1
ATOM 698 C CA . LEU A 1 89 ? 7.366 5.486 -7.075 1.00 87.88 89 LEU A CA 1
ATOM 699 C C . LEU A 1 89 ? 7.556 6.976 -6.736 1.00 87.88 89 LEU A C 1
ATOM 701 O O . LEU A 1 89 ? 8.487 7.341 -6.026 1.00 87.88 89 LEU A O 1
ATOM 705 N N . ALA A 1 90 ? 6.650 7.836 -7.215 1.00 87.75 90 ALA A N 1
ATOM 706 C CA . ALA A 1 90 ? 6.649 9.259 -6.880 1.00 87.75 90 ALA A CA 1
ATOM 707 C C . ALA A 1 90 ? 6.348 9.518 -5.392 1.00 87.75 90 ALA A C 1
ATOM 709 O O . ALA A 1 90 ? 6.829 10.500 -4.832 1.00 87.75 90 ALA A O 1
ATOM 710 N N . LYS A 1 91 ? 5.570 8.637 -4.752 1.00 86.62 91 LYS A N 1
ATOM 711 C CA . LYS A 1 91 ? 5.239 8.714 -3.323 1.00 86.62 91 LYS A CA 1
ATOM 712 C C . LYS A 1 91 ? 6.288 8.055 -2.428 1.00 86.62 91 LYS A C 1
ATOM 714 O O . LYS A 1 91 ? 6.619 8.587 -1.375 1.00 86.62 91 LYS A O 1
ATOM 719 N N . SER A 1 92 ? 6.778 6.883 -2.827 1.00 86.25 92 SER A N 1
ATOM 720 C CA . SER A 1 92 ? 7.795 6.113 -2.113 1.00 86.25 92 SER A CA 1
ATOM 721 C C . SER A 1 92 ? 9.039 6.004 -2.996 1.00 86.25 92 SER A C 1
ATOM 723 O O . SER A 1 92 ? 9.074 5.148 -3.886 1.00 86.25 92 SER A O 1
ATOM 725 N N . PRO A 1 93 ? 10.078 6.832 -2.770 1.00 83.88 93 PRO A N 1
ATOM 726 C CA . PRO A 1 93 ? 11.273 6.849 -3.619 1.00 83.88 93 PRO A CA 1
ATOM 727 C C . PRO A 1 93 ? 12.046 5.522 -3.582 1.00 83.88 93 PRO A C 1
ATOM 729 O O . PRO A 1 93 ? 12.808 5.225 -4.496 1.00 83.88 93 PRO A O 1
ATOM 732 N N . LEU A 1 94 ? 11.832 4.708 -2.544 1.00 84.62 94 LEU A N 1
ATOM 733 C CA . LEU A 1 94 ? 12.401 3.367 -2.421 1.00 84.62 94 LEU A CA 1
ATOM 734 C C . LEU A 1 94 ? 11.643 2.313 -3.244 1.00 84.62 94 LEU A C 1
ATOM 736 O O . LEU A 1 94 ? 12.151 1.206 -3.411 1.00 84.62 94 LEU A O 1
ATOM 740 N N . GLY A 1 95 ? 10.410 2.597 -3.686 1.00 84.19 95 GLY A N 1
ATOM 741 C CA . GLY A 1 95 ? 9.563 1.656 -4.434 1.00 84.19 95 GLY A CA 1
ATOM 742 C C . GLY A 1 95 ? 9.238 0.356 -3.687 1.00 84.19 95 GLY A C 1
ATOM 743 O O . GLY A 1 95 ? 8.693 -0.579 -4.265 1.00 84.19 95 GLY A O 1
ATOM 744 N N . SER A 1 96 ? 9.565 0.286 -2.398 1.00 88.25 96 SER A N 1
ATOM 745 C CA . SER A 1 96 ? 9.505 -0.931 -1.597 1.00 88.25 96 SER A CA 1
ATOM 746 C C . SER A 1 96 ? 8.208 -1.009 -0.796 1.00 88.25 96 SER A C 1
ATOM 748 O O . SER A 1 96 ? 7.603 0.005 -0.442 1.00 88.25 96 SER A O 1
ATOM 750 N N . VAL A 1 97 ? 7.769 -2.231 -0.511 1.00 91.31 97 VAL A N 1
ATOM 751 C CA . VAL A 1 97 ? 6.642 -2.525 0.384 1.00 91.31 97 VAL A CA 1
ATOM 752 C C . VAL A 1 97 ? 7.184 -3.172 1.665 1.00 91.31 97 VAL A C 1
ATOM 754 O O . VAL A 1 97 ? 8.124 -3.964 1.577 1.00 91.31 97 VAL A O 1
ATOM 757 N N . PRO A 1 98 ? 6.612 -2.896 2.850 1.00 93.38 98 PRO A N 1
ATOM 758 C CA . PRO A 1 98 ? 5.417 -2.088 3.107 1.00 93.38 98 PRO A CA 1
ATOM 759 C C . PRO A 1 98 ? 5.669 -0.571 3.085 1.00 93.38 98 PRO A C 1
ATOM 761 O O . PRO A 1 98 ? 6.687 -0.095 3.571 1.00 93.38 98 PRO A O 1
ATOM 764 N N . SER A 1 99 ? 4.697 0.196 2.587 1.00 92.25 99 SER A N 1
ATOM 765 C CA . SER A 1 99 ? 4.669 1.662 2.735 1.00 92.25 99 SER A CA 1
ATOM 766 C C . SER A 1 99 ? 3.325 2.105 3.309 1.00 92.25 99 SER A C 1
ATOM 768 O O . SER A 1 99 ? 2.274 1.652 2.854 1.00 92.25 99 SER A O 1
ATOM 770 N N . LEU A 1 100 ? 3.349 2.985 4.308 1.00 91.62 100 LEU A N 1
ATOM 771 C CA . LEU A 1 100 ? 2.164 3.487 4.997 1.00 91.62 100 LEU A CA 1
ATOM 772 C C . LEU A 1 100 ? 1.881 4.930 4.571 1.00 91.62 100 LEU A C 1
ATOM 774 O O . LEU A 1 100 ? 2.733 5.802 4.704 1.00 91.62 100 LEU A O 1
ATOM 778 N N . GLU A 1 101 ? 0.673 5.191 4.091 1.00 90.19 101 GLU A N 1
ATOM 779 C CA . GLU A 1 101 ? 0.191 6.520 3.730 1.00 90.19 101 GLU A CA 1
ATOM 780 C C . GLU A 1 101 ? -0.759 7.054 4.804 1.00 90.19 101 GLU A C 1
ATOM 782 O O . GLU A 1 101 ? -1.776 6.434 5.136 1.00 90.19 101 GLU A O 1
ATOM 787 N N . ILE A 1 102 ? -0.406 8.221 5.345 1.00 88.06 102 ILE A N 1
ATOM 788 C CA . ILE A 1 102 ? -1.145 8.935 6.383 1.00 88.06 102 ILE A CA 1
ATOM 789 C C . ILE A 1 102 ? -1.378 10.365 5.899 1.00 88.06 102 ILE A C 1
ATOM 791 O O . ILE A 1 102 ? -0.434 11.146 5.791 1.00 88.06 102 ILE A O 1
ATOM 795 N N . ASN A 1 103 ? -2.634 10.731 5.627 1.00 81.38 103 ASN A N 1
ATOM 796 C CA . ASN A 1 103 ? -3.011 12.091 5.210 1.00 81.38 103 ASN A CA 1
ATOM 797 C C . ASN A 1 103 ? -2.181 12.626 4.019 1.00 81.38 103 ASN A C 1
ATOM 799 O O . ASN A 1 103 ? -1.778 13.785 4.013 1.00 81.38 103 ASN A O 1
ATOM 803 N N . GLY A 1 104 ? -1.884 11.767 3.037 1.00 75.69 104 GLY A N 1
ATOM 804 C CA . GLY A 1 104 ? -1.087 12.113 1.852 1.00 75.69 104 GLY A CA 1
ATOM 805 C C . GLY A 1 104 ? 0.433 12.095 2.056 1.00 75.69 104 GLY A C 1
ATOM 806 O O . GLY A 1 104 ? 1.173 12.260 1.091 1.00 75.69 104 GLY A O 1
ATOM 807 N N . ASN A 1 105 ? 0.915 11.846 3.276 1.00 78.88 105 ASN A N 1
ATOM 808 C CA . ASN A 1 105 ? 2.331 11.610 3.538 1.00 78.88 105 ASN A CA 1
ATOM 809 C C . ASN A 1 105 ? 2.606 10.108 3.528 1.00 78.88 105 ASN A C 1
ATOM 811 O O . ASN A 1 105 ? 2.005 9.361 4.303 1.00 78.88 105 ASN A O 1
ATOM 815 N N . VAL A 1 106 ? 3.519 9.665 2.665 1.00 81.00 106 VAL A N 1
ATOM 816 C CA . VAL A 1 106 ? 3.936 8.262 2.595 1.00 81.00 106 VAL A CA 1
ATOM 817 C C . VAL A 1 106 ? 5.221 8.067 3.387 1.00 81.00 106 VAL A C 1
ATOM 819 O O . VAL A 1 106 ? 6.261 8.627 3.056 1.00 81.00 106 VAL A O 1
ATOM 822 N N . GLY A 1 107 ? 5.137 7.265 4.446 1.00 78.69 107 GLY A N 1
ATOM 823 C CA . GLY A 1 107 ? 6.278 6.783 5.212 1.00 78.69 107 GLY A CA 1
ATOM 824 C C . GLY A 1 107 ? 6.592 5.340 4.835 1.00 78.69 107 GLY A C 1
ATOM 825 O O . GLY A 1 107 ? 5.721 4.471 4.895 1.00 78.69 107 GLY A O 1
ATOM 826 N N . THR A 1 108 ? 7.836 5.070 4.448 1.00 73.38 108 THR A N 1
ATOM 827 C CA . THR A 1 108 ? 8.342 3.690 4.395 1.00 73.38 108 THR A CA 1
ATOM 828 C C . THR A 1 108 ? 8.710 3.271 5.818 1.00 73.38 108 THR A C 1
ATOM 830 O O . THR A 1 108 ? 9.331 4.060 6.532 1.00 73.38 108 THR A O 1
ATOM 833 N N . VAL A 1 109 ? 8.268 2.085 6.243 1.00 61.44 109 VAL A N 1
ATOM 834 C CA . VAL A 1 109 ? 8.438 1.576 7.620 1.00 61.44 109 VAL A CA 1
ATOM 835 C C . VAL A 1 109 ? 9.525 0.515 7.670 1.00 61.44 109 VAL A C 1
ATOM 837 O O . VAL A 1 109 ? 9.576 -0.299 6.721 1.00 61.44 109 VAL A O 1
#

Solvent-accessible surface area (backbone atoms only — not comparable to full-atom values): 6702 Å² total; per-residue (Å²): 142,83,86,86,80,84,80,79,79,78,78,74,75,81,80,75,87,68,86,66,75,66,79,41,76,39,50,42,45,78,87,47,76,67,37,36,61,87,52,82,82,78,88,78,62,85,94,46,40,36,37,37,26,36,94,87,36,73,66,19,47,54,51,51,53,50,37,27,73,68,61,46,68,33,40,38,44,27,42,36,59,92,52,41,23,66,72,53,38,75,57,37,87,80,41,59,61,33,27,40,33,51,82,88,45,58,44,79,115

Secondary structure (DSSP, 8-state):
-----------PPP-----S--TTTTEE-TTPPPB-TTPPPPPPPTT-EEEEE-TT-HHHHHHHHHHHHHT--EEEEEB-SSS--HHHHHH-TT--S-EEEETTEEEE-

pLDDT: mean 81.69, std 13.93, range [46.19, 94.38]

Foldseek 3Di:
DDDDDDDPPPPDDPPPPDPDDPQCPLEAQLVPDAAFEPDDDDDDDAQAKEWEAANPDPVQVVVSNVCSVVSHRYYYHYYDLVGGYPVCCVQPVNSDPGWMDGRNHIDDD

Radius of gyration: 22.82 Å; Cα contacts (8 Å, |Δi|>4): 167; chains: 1; bounding box: 68×53×51 Å

InterPro domains:
  IPR004045 Glutathione S-transferase, N-terminal [PF13417] (51-105)
  IPR004045 Glutathione S-transferase, N-terminal [PS50404] (47-109)
  IPR036249 Thioredoxin-like superfamily [SSF52833] (37-105)
  IPR050983 Glutathione S-transferase Omega/HSP26 [PTHR43968] (29-106)

Mean predicted aligned error: 10.84 Å

Sequence (109 aa):
MAPAIATTWTAAPPTRFSSYSEAGSNVKGLNSPTLHQGSYEPYLAPNTYRLYTMRFCPYAERMVIYVAKKNIPIEIVNVNPDKGPSWYLAKSPLGSVPSLEINGNVGTV

Nearest PDB structures (foldseek):
  3lfl-assembly1_A-2  TM=9.137E-01  e=2.754E-07  Homo sapiens
  8qll-assembly1_B  TM=9.286E-01  e=6.057E-07  Rattus norvegicus
  3q19-assembly1_A  TM=9.208E-01  e=5.311E-07  Homo sapiens
  6mhb-assembly1_C  TM=9.304E-01  e=7.877E-07  Homo sapiens
  3lfl-assembly2_C  TM=9.032E-01  e=7.376E-07  Homo sapiens